Protein AF-A0A2R6CZU3-F1 (afdb_monomer_lite)

Foldseek 3Di:
DVVVVVVVVVVVVVVLVVVLVVLLVQLCCLQVVPCQHVVPCCVCVVVVVNVCCLVPVRNVLSNVVSVLSVVLSVCVVVVNPVVVSVVVVVVSVVCVVVVVCVCQQQANCVVRPPDHHPHDPAHPVRVVVCVVVVVVPDDDDDDDDDDDDDDPDDPDDDDDD

pLDDT: mean 78.73, std 18.48, range [35.16, 97.62]

Sequence (161 aa):
MATVEQAGHVLEENLAYLGAALAYLVAGIHLFHPDRGFPRLVALLATDNASLLVGDPRPALFVASALAILVGIK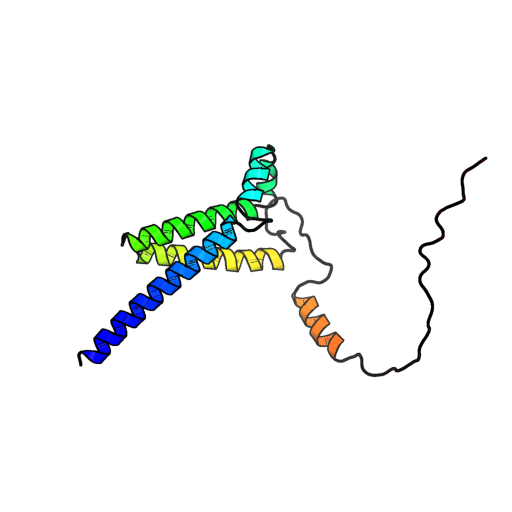LVMLDIRPRLVYALGMALLATFFLGYFAWHFTGHGGFLPGREAVSHQVGPVEALVVTNFCSVGSDRRFGPRGRSSISWAQKELRTTV

Radius of gyration: 26.41 Å; chains: 1; bounding box: 75×50×68 Å

Secondary structure (DSSP, 8-state):
-HHHHHHHHHHHHHHHHHHHHHHHHHHHHHHH-TTTSHHHHHHHHHTT-TTHHHH--HHHHHHHHHHHHHHHHHHHHTTSSHHHHHHHHHHHHHHHHHHHHHHHHTTTTTTSTT------SS-HHHHHHHHHHHTTS------------------------

Structure (mmCIF, N/CA/C/O backbone):
data_AF-A0A2R6CZU3-F1
#
_entry.id   AF-A0A2R6CZU3-F1
#
loop_
_atom_site.group_PDB
_atom_site.id
_atom_site.type_symbol
_atom_site.label_atom_id
_atom_site.label_alt_id
_atom_site.label_comp_id
_atom_site.label_asym_id
_atom_site.label_entity_id
_atom_site.label_seq_id
_atom_site.pdbx_PDB_ins_code
_atom_site.Cartn_x
_atom_site.Cartn_y
_atom_site.Cartn_z
_atom_site.occupancy
_atom_site.B_iso_or_equiv
_atom_site.auth_seq_id
_atom_site.auth_comp_id
_atom_site.auth_asym_id
_atom_site.auth_atom_id
_atom_site.pdbx_PDB_model_num
ATOM 1 N N . MET A 1 1 ? -17.871 -5.864 39.872 1.00 61.19 1 MET A N 1
ATOM 2 C CA . MET A 1 1 ? -18.398 -5.818 38.490 1.00 61.19 1 MET A CA 1
ATOM 3 C C . MET A 1 1 ? -17.785 -4.679 37.675 1.00 61.19 1 MET A C 1
ATOM 5 O O . MET A 1 1 ? -17.305 -4.973 36.595 1.00 61.19 1 MET A O 1
ATOM 9 N N . ALA A 1 2 ? -17.652 -3.454 38.208 1.00 66.50 2 ALA A N 1
ATOM 10 C CA . ALA A 1 2 ? -17.011 -2.320 37.511 1.00 66.50 2 ALA A CA 1
ATOM 11 C C . ALA A 1 2 ? -15.554 -2.549 37.035 1.00 66.50 2 ALA A C 1
ATOM 13 O O . ALA A 1 2 ? -15.120 -1.968 36.049 1.00 66.50 2 ALA A O 1
ATOM 14 N N . THR A 1 3 ? -14.787 -3.419 37.698 1.00 81.94 3 THR A N 1
ATOM 15 C CA . THR A 1 3 ? -13.371 -3.665 37.367 1.00 81.94 3 THR A CA 1
ATOM 16 C C . THR A 1 3 ? -13.155 -4.455 36.074 1.00 81.94 3 THR A C 1
ATOM 18 O O . THR A 1 3 ? -12.142 -4.254 35.412 1.00 81.94 3 THR A O 1
ATOM 21 N N . VAL A 1 4 ? -14.085 -5.341 35.699 1.00 78.50 4 VAL A N 1
ATOM 22 C CA . VAL A 1 4 ? -13.953 -6.182 34.493 1.00 78.50 4 VAL A CA 1
ATOM 23 C C . VAL A 1 4 ? -14.319 -5.392 33.237 1.00 78.50 4 VAL A C 1
ATOM 25 O O . VAL A 1 4 ? -13.585 -5.449 32.256 1.00 78.50 4 VAL A O 1
ATOM 28 N N . GLU A 1 5 ? -15.395 -4.601 33.282 1.00 77.94 5 GLU A N 1
ATOM 29 C CA . GLU A 1 5 ? -15.778 -3.718 32.168 1.00 77.94 5 GLU A CA 1
ATOM 30 C C . GLU A 1 5 ? -14.710 -2.653 31.898 1.00 77.94 5 GLU A C 1
ATOM 32 O O . GLU A 1 5 ? -14.341 -2.414 30.749 1.00 77.94 5 GLU A O 1
ATOM 37 N N . GLN A 1 6 ? -14.137 -2.072 32.956 1.00 78.12 6 GLN A N 1
ATOM 38 C CA . GLN A 1 6 ? -13.080 -1.073 32.817 1.00 78.12 6 GLN A CA 1
ATOM 39 C C . GLN A 1 6 ? -11.774 -1.669 32.269 1.00 78.12 6 GLN A C 1
ATOM 41 O O . GLN A 1 6 ? -11.096 -1.023 31.472 1.00 78.12 6 GLN A O 1
ATOM 46 N N . ALA A 1 7 ? -11.437 -2.913 32.631 1.00 77.12 7 ALA A N 1
ATOM 47 C CA . ALA A 1 7 ? -10.302 -3.623 32.041 1.00 77.12 7 ALA A CA 1
ATOM 48 C C . ALA A 1 7 ? -10.518 -3.935 30.548 1.00 77.12 7 ALA A C 1
ATOM 50 O O . ALA A 1 7 ? -9.576 -3.830 29.763 1.00 77.12 7 ALA A O 1
ATOM 51 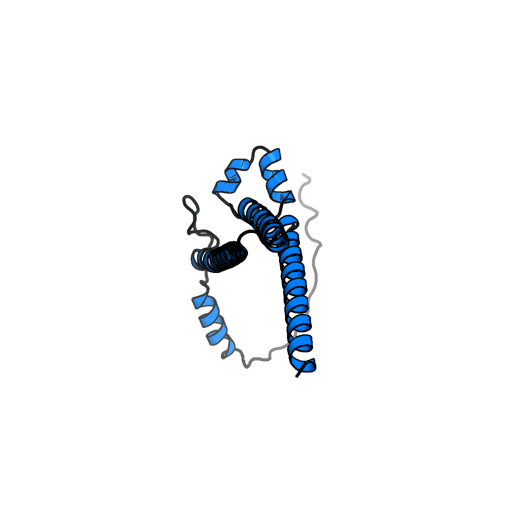N N . GLY A 1 8 ? -11.752 -4.273 30.152 1.00 78.94 8 GLY A N 1
ATOM 52 C CA . GLY A 1 8 ? -12.122 -4.508 28.753 1.00 78.94 8 GLY A CA 1
ATOM 53 C C . GLY A 1 8 ? -11.927 -3.267 27.882 1.00 78.94 8 GLY A C 1
ATOM 54 O O . GLY A 1 8 ? -11.241 -3.337 26.866 1.00 78.94 8 GLY A O 1
ATOM 55 N N . HIS A 1 9 ? -12.426 -2.115 28.334 1.00 81.75 9 HIS A N 1
ATOM 56 C CA . HIS A 1 9 ? -12.306 -0.858 27.590 1.00 81.75 9 HIS A CA 1
ATOM 57 C C . HIS A 1 9 ? -10.842 -0.447 27.359 1.00 81.75 9 HIS A C 1
ATOM 59 O O . HIS A 1 9 ? -10.465 -0.066 26.255 1.00 81.75 9 HIS A O 1
ATOM 65 N N . VAL A 1 10 ? -9.986 -0.568 28.381 1.00 83.06 10 VAL A N 1
ATOM 66 C CA . VAL A 1 10 ? -8.554 -0.233 28.266 1.00 83.06 10 VAL A CA 1
ATOM 67 C C . VAL A 1 10 ? -7.834 -1.169 27.290 1.00 83.06 10 VAL A C 1
ATOM 69 O O . VAL A 1 10 ? -6.971 -0.730 26.530 1.00 83.06 10 VAL A O 1
ATOM 72 N N . LEU A 1 11 ? -8.167 -2.463 27.291 1.00 85.00 11 LEU A N 1
ATOM 73 C CA . LEU A 1 11 ? -7.581 -3.422 26.355 1.00 85.00 11 LEU A CA 1
ATOM 74 C C . LEU A 1 11 ? -7.971 -3.102 24.907 1.00 85.00 11 LEU A C 1
ATOM 76 O O . LEU A 1 11 ? -7.101 -3.082 24.039 1.00 85.00 11 LEU A O 1
ATOM 80 N N . GLU A 1 12 ? -9.252 -2.835 24.652 1.00 83.56 12 GLU A N 1
ATOM 81 C CA . GLU A 1 12 ? -9.749 -2.485 23.318 1.00 83.56 12 GLU A CA 1
ATOM 82 C C . GLU A 1 12 ? -9.084 -1.216 22.779 1.00 83.56 12 GLU A C 1
ATOM 84 O O . GLU A 1 12 ? -8.619 -1.198 21.636 1.00 83.56 12 GLU A O 1
ATOM 89 N N . GLU A 1 13 ? -8.950 -0.190 23.620 1.00 84.56 13 GLU A N 1
ATOM 90 C CA . GLU A 1 13 ? -8.293 1.062 23.249 1.00 84.56 13 GLU A CA 1
ATOM 91 C C . GLU A 1 13 ? -6.814 0.837 22.891 1.00 84.56 13 GLU A C 1
ATOM 93 O O . GLU A 1 13 ? -6.341 1.269 21.838 1.00 84.56 13 GLU A O 1
ATOM 98 N N . ASN A 1 14 ? -6.090 0.070 23.714 1.00 89.88 14 ASN A N 1
ATOM 99 C CA . ASN A 1 14 ? -4.688 -0.274 23.463 1.00 89.88 14 ASN A CA 1
ATOM 100 C C . ASN A 1 14 ? -4.500 -1.063 22.160 1.00 89.88 14 ASN A C 1
ATOM 102 O O . ASN A 1 14 ? -3.550 -0.810 21.415 1.00 89.88 14 ASN A O 1
ATOM 106 N N . LEU A 1 15 ? -5.400 -2.005 21.862 1.00 88.62 15 LEU A N 1
ATOM 107 C CA . LEU A 1 15 ? -5.368 -2.773 20.617 1.00 88.62 15 LEU A CA 1
ATOM 108 C C . LEU A 1 15 ? -5.629 -1.884 19.399 1.00 88.62 15 LEU A C 1
ATOM 110 O O . LEU A 1 15 ? -4.959 -2.044 18.376 1.00 88.62 15 LEU A O 1
ATOM 114 N N . ALA A 1 16 ? -6.552 -0.927 19.507 1.00 86.12 16 ALA A N 1
ATOM 115 C CA . ALA A 1 16 ? -6.822 0.033 18.444 1.00 86.12 16 ALA A CA 1
ATOM 116 C C . ALA A 1 16 ? -5.601 0.925 18.163 1.00 86.12 16 ALA A C 1
ATOM 118 O O . ALA A 1 16 ? -5.201 1.068 17.003 1.00 86.12 16 ALA A O 1
ATOM 119 N N . TYR A 1 17 ? -4.952 1.458 19.206 1.00 88.50 17 TYR A N 1
ATOM 120 C CA . TYR A 1 17 ? -3.725 2.248 19.051 1.00 88.50 17 TYR A CA 1
ATOM 121 C C . TYR A 1 17 ? -2.584 1.433 18.449 1.00 88.50 17 TYR A C 1
ATOM 123 O O . TYR A 1 17 ? -1.908 1.906 17.534 1.00 88.50 17 TYR A O 1
ATOM 131 N N . LEU A 1 18 ? -2.385 0.200 18.920 1.00 92.88 18 LEU A N 1
ATOM 132 C CA . LEU A 1 18 ? -1.359 -0.689 18.384 1.00 92.88 18 LEU A CA 1
ATOM 133 C C . LEU A 1 18 ? -1.620 -1.007 16.907 1.00 92.88 18 LEU A C 1
ATOM 135 O O . LEU A 1 18 ? -0.705 -0.930 16.087 1.00 92.88 18 LEU A O 1
ATOM 139 N N . GLY A 1 19 ? -2.870 -1.311 16.552 1.00 89.81 19 GLY A N 1
ATOM 140 C CA . GLY A 1 19 ? -3.276 -1.557 15.171 1.00 89.81 19 GLY A CA 1
ATOM 141 C C . GLY A 1 19 ? -3.012 -0.353 14.266 1.00 89.81 19 GLY A C 1
ATOM 142 O O . GLY A 1 19 ? -2.427 -0.508 13.194 1.00 89.81 19 GLY A O 1
ATOM 143 N N . ALA A 1 20 ? -3.367 0.854 14.714 1.00 90.31 20 ALA A N 1
ATOM 144 C CA . ALA A 1 20 ? -3.091 2.085 13.979 1.00 90.31 20 ALA A CA 1
ATOM 145 C C . ALA A 1 20 ? -1.583 2.337 13.821 1.00 90.31 20 ALA A C 1
ATOM 147 O O . ALA A 1 20 ? -1.126 2.651 12.722 1.00 90.31 20 ALA A O 1
ATOM 148 N N . ALA A 1 21 ? -0.795 2.154 14.885 1.00 94.25 21 ALA A N 1
ATOM 149 C CA . ALA A 1 21 ? 0.657 2.319 14.850 1.00 94.25 21 ALA A CA 1
ATOM 150 C C . ALA A 1 21 ? 1.323 1.352 13.858 1.00 94.25 21 ALA A C 1
ATOM 152 O O . ALA A 1 21 ? 2.149 1.768 13.044 1.00 94.25 21 ALA A O 1
ATOM 153 N N . LEU A 1 22 ? 0.922 0.077 13.871 1.00 95.50 22 LEU A N 1
ATOM 154 C CA . LEU A 1 22 ? 1.397 -0.921 12.911 1.00 95.50 22 LEU A CA 1
ATOM 155 C C . LEU A 1 22 ? 0.988 -0.566 11.479 1.00 95.50 22 LEU A C 1
ATOM 157 O O . LEU A 1 22 ? 1.808 -0.663 10.570 1.00 95.50 22 LEU A O 1
ATOM 161 N N . ALA A 1 23 ? -0.247 -0.111 11.267 1.00 94.50 23 ALA A N 1
ATOM 162 C CA . ALA A 1 23 ? -0.711 0.305 9.949 1.00 94.50 23 ALA A CA 1
ATOM 163 C C . ALA A 1 23 ? 0.094 1.505 9.411 1.00 94.50 23 ALA A C 1
ATOM 165 O O . ALA A 1 23 ? 0.515 1.486 8.254 1.00 94.50 23 ALA A O 1
ATOM 166 N N . TYR A 1 24 ? 0.394 2.504 10.251 1.00 96.88 24 TYR A N 1
ATOM 167 C CA . TYR A 1 24 ? 1.280 3.613 9.882 1.00 96.88 24 TYR A CA 1
ATOM 168 C C . TYR A 1 24 ? 2.698 3.145 9.555 1.00 96.88 24 TYR A C 1
ATOM 170 O O . TYR A 1 24 ? 3.269 3.594 8.561 1.00 96.88 24 TYR A O 1
ATOM 178 N N . LEU A 1 25 ? 3.259 2.227 10.347 1.00 97.44 25 LEU A N 1
ATOM 179 C CA . LEU A 1 25 ? 4.578 1.651 10.085 1.00 97.44 25 LEU A CA 1
ATOM 180 C C . LEU A 1 25 ? 4.607 0.940 8.726 1.00 97.44 25 LEU A C 1
ATOM 182 O O . LEU A 1 25 ? 5.500 1.187 7.918 1.00 97.44 25 LEU A O 1
ATOM 186 N N . VAL A 1 26 ? 3.612 0.093 8.448 1.00 96.00 26 VAL A N 1
ATOM 187 C CA . VAL A 1 26 ? 3.494 -0.632 7.176 1.00 96.00 26 VAL A CA 1
ATOM 188 C C . VAL A 1 26 ? 3.348 0.342 6.010 1.00 96.00 26 VAL A C 1
ATOM 190 O O . VAL A 1 26 ? 4.051 0.186 5.010 1.00 96.00 26 VAL A O 1
ATOM 193 N N . ALA A 1 27 ? 2.496 1.364 6.132 1.00 96.31 27 ALA A N 1
ATOM 194 C CA . ALA A 1 27 ? 2.353 2.399 5.112 1.00 96.31 27 ALA A CA 1
ATOM 195 C C . ALA A 1 27 ? 3.676 3.141 4.872 1.00 96.31 27 ALA A C 1
ATOM 197 O O . ALA A 1 27 ? 4.075 3.326 3.724 1.00 96.31 27 ALA A O 1
ATOM 198 N N . GLY A 1 28 ? 4.392 3.498 5.942 1.00 95.69 28 GLY A N 1
ATOM 199 C CA . GLY A 1 28 ? 5.712 4.117 5.866 1.00 95.69 28 GLY A CA 1
ATOM 200 C C . GLY A 1 28 ? 6.723 3.237 5.134 1.00 95.69 28 GLY A C 1
ATOM 201 O O . GLY A 1 28 ? 7.380 3.703 4.206 1.00 95.69 28 GLY A O 1
ATOM 202 N N . ILE A 1 29 ? 6.799 1.947 5.471 1.00 95.94 29 ILE A N 1
ATOM 203 C CA . ILE A 1 29 ? 7.670 0.988 4.774 1.00 95.94 29 ILE A CA 1
ATOM 204 C C . ILE A 1 29 ? 7.324 0.932 3.284 1.00 95.94 29 ILE A C 1
ATOM 206 O O . ILE A 1 29 ? 8.226 0.995 2.454 1.00 95.94 29 ILE A O 1
ATOM 210 N N . HIS A 1 30 ? 6.042 0.861 2.922 1.00 93.38 30 HIS A N 1
ATOM 211 C CA . HIS A 1 30 ? 5.632 0.822 1.517 1.00 93.38 30 HIS A CA 1
ATOM 212 C C . HIS A 1 30 ? 5.994 2.111 0.770 1.00 93.38 30 HIS A C 1
ATOM 214 O O . HIS A 1 30 ? 6.430 2.052 -0.379 1.00 93.38 30 HIS A O 1
ATOM 220 N N . LEU A 1 31 ? 5.862 3.270 1.421 1.00 93.81 31 LEU A N 1
ATOM 221 C CA . LEU A 1 31 ? 6.151 4.568 0.818 1.00 93.81 31 LEU A CA 1
ATOM 222 C C . LEU A 1 31 ? 7.657 4.815 0.656 1.00 93.81 31 LEU A C 1
ATOM 224 O O . LEU A 1 31 ? 8.084 5.345 -0.365 1.00 93.81 31 LEU A O 1
ATOM 228 N N . PHE A 1 32 ? 8.463 4.424 1.643 1.00 94.56 32 PHE A N 1
ATOM 229 C CA . PHE A 1 32 ? 9.887 4.763 1.715 1.00 94.56 32 PHE A CA 1
ATOM 230 C C . PHE A 1 32 ? 10.825 3.604 1.369 1.00 94.56 32 PHE A C 1
ATOM 232 O O . PHE A 1 32 ? 12.041 3.762 1.463 1.00 94.56 32 PHE A O 1
ATOM 239 N N . HIS A 1 33 ? 10.300 2.452 0.941 1.00 91.56 33 HIS A N 1
ATOM 240 C CA . HIS A 1 33 ? 11.142 1.350 0.485 1.00 91.56 33 HIS A CA 1
ATOM 241 C C . HIS A 1 33 ? 12.079 1.831 -0.642 1.00 91.56 33 HIS A C 1
ATOM 243 O O . HIS A 1 33 ? 11.585 2.343 -1.651 1.00 91.56 33 HIS A O 1
ATOM 249 N N . PRO A 1 34 ? 13.404 1.622 -0.545 1.00 85.94 34 PRO A N 1
ATOM 250 C CA . PRO A 1 34 ? 14.370 2.193 -1.489 1.00 85.94 34 PRO A CA 1
ATOM 251 C C . PRO A 1 34 ? 14.111 1.760 -2.940 1.00 85.94 34 PRO A C 1
ATOM 253 O O . PRO A 1 34 ? 14.079 2.590 -3.843 1.00 85.94 34 PRO A O 1
ATOM 256 N N . ASP A 1 35 ? 13.827 0.472 -3.156 1.00 87.56 35 ASP A N 1
ATOM 257 C CA . ASP A 1 35 ? 13.688 -0.072 -4.518 1.00 87.56 35 ASP A CA 1
ATOM 258 C C . ASP A 1 35 ? 12.265 -0.055 -5.091 1.00 87.56 35 ASP A C 1
ATOM 260 O O . ASP A 1 35 ? 12.079 -0.283 -6.284 1.00 87.56 35 ASP A O 1
ATOM 264 N N . ARG A 1 36 ? 11.240 0.129 -4.251 1.00 88.44 36 ARG A N 1
ATOM 265 C CA . ARG A 1 36 ? 9.825 -0.101 -4.617 1.00 88.44 36 ARG A CA 1
ATOM 266 C C . ARG A 1 36 ? 8.881 0.978 -4.101 1.00 88.44 36 ARG A C 1
ATOM 268 O O . ARG A 1 36 ? 7.703 0.945 -4.410 1.00 88.44 36 ARG A O 1
ATOM 275 N N . GLY A 1 37 ? 9.361 1.906 -3.290 1.00 89.88 37 GLY A N 1
ATOM 276 C CA . GLY A 1 37 ? 8.531 2.962 -2.741 1.00 89.88 37 GLY A CA 1
ATOM 277 C C . GLY A 1 37 ? 8.362 4.132 -3.701 1.00 89.88 37 GLY A C 1
ATOM 278 O O . GLY A 1 37 ? 8.708 4.092 -4.886 1.00 89.88 37 GLY A O 1
ATOM 279 N N . PHE A 1 38 ? 7.878 5.225 -3.130 1.00 93.00 38 PHE A N 1
ATOM 280 C CA . PHE A 1 38 ? 7.672 6.502 -3.789 1.00 93.00 38 PHE A CA 1
ATOM 281 C C . PHE A 1 38 ? 8.906 7.022 -4.546 1.00 93.00 38 PHE A C 1
ATOM 283 O O . PHE A 1 38 ? 8.728 7.432 -5.693 1.00 93.00 38 PHE A O 1
ATOM 290 N N . PRO A 1 39 ? 10.150 6.942 -4.022 1.00 91.62 39 PRO A N 1
ATOM 291 C CA . PRO A 1 39 ? 11.322 7.427 -4.755 1.00 91.62 39 PRO A CA 1
ATOM 292 C C . PRO A 1 39 ? 11.510 6.732 -6.107 1.00 91.62 39 PRO A C 1
ATOM 294 O O . PRO A 1 39 ? 11.770 7.387 -7.116 1.00 91.62 39 PRO A O 1
ATOM 297 N N . ARG A 1 40 ? 11.319 5.406 -6.150 1.00 90.44 40 ARG A N 1
ATOM 298 C CA . ARG A 1 40 ? 11.425 4.636 -7.393 1.00 90.44 40 ARG A CA 1
ATOM 299 C C . ARG A 1 40 ? 10.309 5.000 -8.363 1.00 90.44 40 ARG A C 1
ATOM 301 O O . ARG A 1 40 ? 10.586 5.177 -9.547 1.00 90.44 40 ARG A O 1
ATOM 308 N N . LEU A 1 41 ? 9.072 5.105 -7.876 1.00 89.94 41 LEU A N 1
ATOM 309 C CA . LEU A 1 41 ? 7.931 5.460 -8.717 1.00 89.94 41 LEU A CA 1
ATOM 310 C C . LEU A 1 41 ? 8.119 6.846 -9.345 1.00 89.94 41 LEU A C 1
ATOM 312 O O . LEU A 1 41 ? 7.970 6.990 -10.555 1.00 89.94 41 LEU A O 1
ATOM 316 N N . VAL A 1 42 ? 8.513 7.842 -8.549 1.00 92.06 42 VAL A N 1
ATOM 317 C CA . VAL A 1 42 ? 8.797 9.194 -9.045 1.00 92.06 42 VAL A CA 1
ATOM 318 C C . VAL A 1 42 ? 9.932 9.175 -10.058 1.00 92.06 42 VAL A C 1
ATOM 320 O O . VAL A 1 42 ? 9.793 9.785 -11.109 1.00 92.06 42 VAL A O 1
ATOM 323 N N . ALA A 1 43 ? 11.021 8.446 -9.801 1.00 90.25 43 ALA A N 1
ATOM 324 C CA . ALA A 1 43 ? 12.125 8.346 -10.754 1.00 90.25 43 ALA A CA 1
ATOM 325 C C . ALA A 1 43 ? 11.679 7.764 -12.106 1.00 90.25 43 ALA A C 1
ATOM 327 O O . ALA A 1 43 ? 12.075 8.276 -13.151 1.00 90.25 43 ALA A O 1
ATOM 328 N N . LEU A 1 44 ? 10.831 6.728 -12.102 1.00 89.31 44 LEU A N 1
ATOM 329 C CA . LEU A 1 44 ? 10.293 6.130 -13.329 1.00 89.31 44 LEU A CA 1
ATOM 330 C C . LEU A 1 44 ? 9.397 7.106 -14.101 1.00 89.31 44 LEU A C 1
ATOM 332 O O . LEU A 1 44 ? 9.534 7.223 -15.315 1.00 89.31 44 LEU A O 1
ATOM 336 N N . LEU A 1 45 ? 8.516 7.829 -13.404 1.00 90.44 45 LEU A N 1
ATOM 337 C CA . LEU A 1 45 ? 7.610 8.799 -14.026 1.00 90.44 45 LEU A CA 1
ATOM 338 C C . LEU A 1 45 ? 8.347 10.055 -14.516 1.00 90.44 45 LEU A C 1
ATOM 340 O O . LEU A 1 45 ? 8.045 10.564 -15.588 1.00 90.44 45 LEU A O 1
ATOM 344 N N . ALA A 1 46 ? 9.335 10.539 -13.763 1.00 91.50 46 ALA A N 1
ATOM 345 C CA . ALA A 1 46 ? 10.090 11.749 -14.087 1.00 91.50 46 ALA A CA 1
ATOM 346 C C . ALA A 1 46 ? 11.077 11.563 -15.249 1.00 91.50 46 ALA A C 1
ATOM 348 O O . ALA A 1 46 ? 11.500 12.545 -15.852 1.00 91.50 46 ALA A O 1
ATOM 349 N N . THR A 1 47 ? 11.459 10.321 -15.559 1.00 90.12 47 THR A N 1
ATOM 350 C CA . THR A 1 47 ? 12.394 9.990 -16.650 1.00 90.12 47 THR A CA 1
ATOM 351 C C . THR A 1 47 ? 11.695 9.439 -17.895 1.00 90.12 47 THR A C 1
ATOM 353 O O . THR A 1 47 ? 12.352 8.837 -18.736 1.00 90.12 47 THR A O 1
ATOM 356 N N . ASP A 1 48 ? 10.372 9.616 -17.996 1.00 85.00 48 ASP A N 1
ATOM 357 C CA . ASP A 1 48 ? 9.516 9.110 -19.084 1.00 85.00 48 ASP A CA 1
ATOM 358 C C . ASP A 1 48 ? 9.612 7.584 -19.306 1.00 85.00 48 ASP A C 1
ATOM 360 O O . ASP A 1 48 ? 9.313 7.036 -20.363 1.00 85.00 48 ASP A O 1
ATOM 364 N N . ASN A 1 49 ? 10.001 6.860 -18.254 1.00 86.19 49 ASN A N 1
ATOM 365 C CA . ASN A 1 49 ? 10.126 5.404 -18.225 1.00 86.19 49 ASN A CA 1
ATOM 366 C C . ASN A 1 49 ? 8.882 4.741 -17.617 1.00 86.19 49 ASN A C 1
ATOM 368 O O . ASN A 1 49 ? 8.950 3.640 -17.063 1.00 86.19 49 ASN A O 1
ATOM 372 N N . ALA A 1 50 ? 7.727 5.407 -17.701 1.00 86.06 50 ALA A N 1
ATOM 373 C CA . ALA A 1 50 ? 6.469 4.913 -17.149 1.00 86.06 50 ALA A CA 1
ATOM 374 C C . ALA A 1 50 ? 6.055 3.561 -17.759 1.00 86.06 50 ALA A C 1
ATOM 376 O O . ALA A 1 50 ? 5.450 2.737 -17.076 1.00 86.06 50 ALA A O 1
ATOM 377 N N . SER A 1 51 ? 6.446 3.289 -19.008 1.00 84.69 51 SER A N 1
ATOM 378 C CA . SER A 1 51 ? 6.221 2.005 -19.685 1.00 84.69 51 SER A CA 1
ATOM 379 C C . SER A 1 51 ? 6.833 0.808 -18.941 1.00 84.69 51 SER A C 1
ATOM 381 O O . SER A 1 51 ? 6.295 -0.296 -19.011 1.00 84.69 51 SER A O 1
ATOM 383 N N . LEU A 1 52 ? 7.894 1.012 -18.150 1.00 83.00 52 LEU A N 1
ATOM 384 C CA . LEU A 1 52 ? 8.510 -0.045 -17.342 1.00 83.00 52 LEU A CA 1
ATOM 385 C C . LEU A 1 52 ? 7.604 -0.537 -16.204 1.00 83.00 52 LEU A C 1
ATOM 387 O O . LEU A 1 52 ? 7.802 -1.650 -15.717 1.00 83.00 52 LEU A O 1
ATOM 391 N N . LEU A 1 53 ? 6.587 0.237 -15.807 1.00 84.31 53 LEU A N 1
ATOM 392 C CA . LEU A 1 53 ? 5.597 -0.187 -14.809 1.00 84.31 53 LEU A CA 1
ATOM 393 C C . LEU A 1 53 ? 4.698 -1.320 -15.317 1.00 84.31 53 LEU A C 1
ATOM 395 O O . LEU A 1 53 ? 4.138 -2.051 -14.506 1.00 84.31 53 LEU A O 1
ATOM 399 N N . VAL A 1 54 ? 4.590 -1.501 -16.637 1.00 81.12 54 VAL A N 1
ATOM 400 C CA . VAL A 1 54 ? 3.915 -2.671 -17.221 1.00 81.12 54 VAL A CA 1
ATOM 401 C C . VAL A 1 54 ? 4.711 -3.942 -16.915 1.00 81.12 54 VAL A C 1
ATOM 403 O O . VAL A 1 54 ? 4.137 -4.967 -16.560 1.00 81.12 54 VAL A O 1
ATOM 406 N N . GLY A 1 55 ? 6.043 -3.865 -17.002 1.00 77.75 55 GLY A N 1
ATOM 407 C CA . GLY A 1 55 ? 6.937 -4.990 -16.727 1.00 77.75 55 GLY A CA 1
ATOM 408 C C . GLY A 1 55 ? 7.168 -5.247 -15.235 1.00 77.75 55 GLY A C 1
ATOM 409 O O . GLY A 1 55 ? 7.332 -6.398 -14.831 1.00 77.75 55 GLY A O 1
ATOM 410 N N . ASP A 1 56 ? 7.196 -4.200 -14.411 1.00 83.81 56 ASP A N 1
ATOM 411 C CA . ASP A 1 56 ? 7.302 -4.293 -12.953 1.00 83.81 56 ASP A CA 1
ATOM 412 C C . ASP A 1 56 ? 6.300 -3.342 -12.275 1.00 83.81 56 ASP A C 1
ATOM 414 O O . ASP A 1 56 ? 6.635 -2.188 -11.994 1.00 83.81 56 ASP A O 1
ATOM 418 N N . PRO A 1 57 ? 5.075 -3.811 -11.974 1.00 88.94 57 PRO A N 1
ATOM 419 C CA . PRO A 1 57 ? 4.042 -2.976 -11.366 1.00 88.94 57 PRO A CA 1
ATOM 420 C C . PRO A 1 57 ? 4.271 -2.729 -9.868 1.00 88.94 57 PRO A C 1
ATOM 422 O O . PRO A 1 57 ? 3.532 -1.956 -9.252 1.00 88.94 57 PRO A O 1
ATOM 425 N N . ARG A 1 58 ? 5.278 -3.364 -9.245 1.00 90.38 58 ARG A N 1
ATOM 426 C CA . ARG A 1 58 ? 5.480 -3.313 -7.788 1.00 90.38 58 ARG A CA 1
ATOM 427 C C . ARG A 1 58 ? 5.638 -1.890 -7.252 1.00 90.38 58 ARG A C 1
ATOM 429 O O . ARG A 1 58 ? 5.007 -1.625 -6.232 1.00 90.38 58 ARG A O 1
ATOM 436 N N . PRO A 1 59 ? 6.385 -0.965 -7.893 1.00 92.50 59 PRO A N 1
ATOM 437 C CA . PRO A 1 59 ? 6.521 0.386 -7.366 1.00 92.50 59 PRO A CA 1
ATOM 438 C C . PRO A 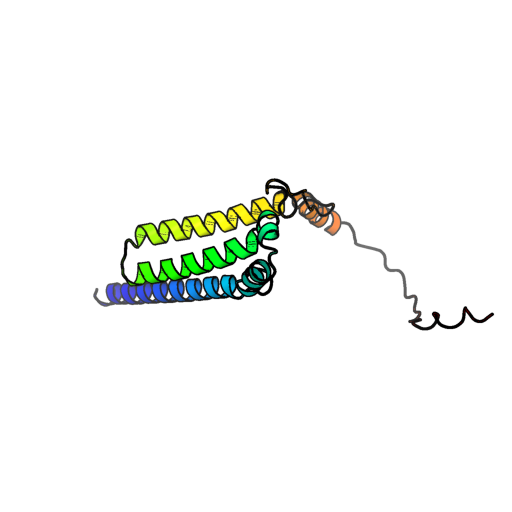1 59 ? 5.193 1.141 -7.274 1.00 92.50 59 PRO A C 1
ATOM 440 O O . PRO A 1 59 ? 4.910 1.801 -6.277 1.00 92.50 59 PRO A O 1
ATOM 443 N N . ALA A 1 60 ? 4.341 0.992 -8.290 1.00 93.31 60 ALA A N 1
ATOM 444 C CA . ALA A 1 60 ? 3.017 1.600 -8.294 1.00 93.31 60 ALA A CA 1
ATOM 445 C C . ALA A 1 60 ? 2.108 0.971 -7.229 1.00 93.31 60 ALA A C 1
ATOM 447 O O . ALA A 1 60 ? 1.469 1.691 -6.463 1.00 93.31 60 ALA A O 1
ATOM 448 N N . LEU A 1 61 ? 2.091 -0.364 -7.133 1.00 93.38 61 LEU A N 1
ATOM 449 C CA . LEU A 1 61 ? 1.274 -1.087 -6.154 1.00 93.38 61 LEU A CA 1
ATOM 450 C C . LEU A 1 61 ? 1.699 -0.797 -4.708 1.00 93.38 61 LEU A C 1
ATOM 452 O O . LEU A 1 61 ? 0.839 -0.635 -3.845 1.00 93.38 61 LEU A O 1
ATOM 456 N N . PHE A 1 62 ? 3.001 -0.669 -4.444 1.00 94.62 62 PHE A N 1
ATOM 457 C CA . PHE A 1 62 ? 3.521 -0.303 -3.126 1.00 94.62 62 PHE A CA 1
ATOM 458 C C . PHE A 1 62 ? 3.014 1.075 -2.699 1.00 94.62 62 PHE A C 1
ATOM 460 O O . PHE A 1 62 ? 2.394 1.199 -1.645 1.00 94.62 62 PHE A O 1
ATOM 467 N N . VAL A 1 63 ? 3.182 2.095 -3.542 1.00 95.81 63 VAL A N 1
ATOM 468 C CA . VAL A 1 63 ? 2.713 3.452 -3.226 1.00 95.81 63 VAL A CA 1
ATOM 469 C C . VAL A 1 63 ? 1.189 3.501 -3.106 1.00 95.81 63 VAL A C 1
ATOM 471 O O . VAL A 1 63 ? 0.675 4.051 -2.135 1.00 95.81 63 VAL A O 1
ATOM 474 N N . ALA A 1 64 ? 0.458 2.884 -4.037 1.00 96.38 64 ALA A N 1
ATOM 475 C CA . ALA A 1 64 ? -1.002 2.845 -3.996 1.00 96.38 64 ALA A CA 1
ATOM 476 C C . ALA A 1 64 ? -1.522 2.177 -2.713 1.00 96.38 64 ALA A C 1
ATOM 478 O O . ALA A 1 64 ? -2.440 2.692 -2.077 1.00 96.38 64 ALA A O 1
ATOM 479 N N . SER A 1 65 ? -0.903 1.072 -2.290 1.00 96.38 65 SER A N 1
ATOM 480 C CA . SER A 1 65 ? -1.259 0.393 -1.040 1.00 96.38 65 SER A CA 1
ATOM 481 C C . SER A 1 65 ? -0.949 1.236 0.199 1.00 96.38 65 SER A C 1
ATOM 483 O O . SER A 1 65 ? -1.782 1.302 1.099 1.00 96.38 65 SER A O 1
ATOM 485 N N . ALA A 1 66 ? 0.181 1.953 0.228 1.00 96.38 66 ALA A N 1
ATOM 486 C CA . ALA A 1 66 ? 0.507 2.875 1.313 1.00 96.38 66 ALA A CA 1
ATOM 487 C C . ALA A 1 66 ? -0.567 3.961 1.454 1.00 96.38 66 ALA A C 1
ATOM 489 O O . ALA A 1 66 ? -1.070 4.201 2.551 1.00 96.38 66 ALA A O 1
ATOM 490 N N . LEU A 1 67 ? -0.971 4.572 0.335 1.00 97.62 67 LEU A N 1
ATOM 491 C CA . LEU A 1 67 ? -2.038 5.573 0.314 1.00 97.62 67 LEU A CA 1
ATOM 492 C C . LEU A 1 67 ? -3.377 4.980 0.767 1.00 97.62 67 LEU A C 1
ATOM 494 O O . LEU A 1 67 ? -4.067 5.593 1.579 1.00 97.62 67 LEU A O 1
ATOM 498 N N . ALA A 1 68 ? -3.721 3.776 0.302 1.00 97.31 68 ALA A N 1
ATOM 499 C CA . ALA A 1 68 ? -4.937 3.083 0.719 1.00 97.31 68 ALA A CA 1
ATOM 500 C C . ALA A 1 68 ? -4.961 2.820 2.234 1.00 97.31 68 ALA A C 1
ATOM 502 O O . ALA A 1 68 ? -5.995 3.021 2.869 1.00 97.31 68 ALA A O 1
ATOM 503 N N . ILE A 1 69 ? -3.826 2.437 2.829 1.00 96.88 69 ILE A N 1
ATOM 504 C CA . ILE A 1 69 ? -3.702 2.235 4.278 1.00 96.88 69 ILE A CA 1
ATOM 505 C C . ILE A 1 69 ? -3.880 3.559 5.028 1.00 96.88 69 ILE A C 1
ATOM 507 O O . ILE A 1 69 ? -4.676 3.618 5.961 1.00 96.88 69 ILE A O 1
ATOM 511 N N . LEU A 1 70 ? -3.202 4.634 4.611 1.00 97.19 70 LEU A N 1
ATOM 512 C CA . LEU A 1 70 ? -3.322 5.950 5.256 1.00 97.19 70 LEU A CA 1
ATOM 513 C C . LEU A 1 70 ? -4.762 6.482 5.212 1.00 97.19 70 LEU A C 1
ATOM 515 O O . LEU A 1 70 ? -5.281 6.967 6.220 1.00 97.19 70 LEU A O 1
ATOM 519 N N . VAL A 1 71 ? -5.431 6.342 4.063 1.00 97.38 71 VAL A N 1
ATOM 520 C CA . VAL A 1 71 ? -6.853 6.681 3.917 1.00 97.38 71 VAL A CA 1
ATOM 521 C C . VAL A 1 71 ? -7.711 5.791 4.814 1.00 97.38 71 VAL A C 1
ATOM 523 O O . VAL A 1 71 ? -8.577 6.304 5.518 1.00 97.38 71 VAL A O 1
ATOM 526 N N . GLY A 1 72 ? -7.453 4.482 4.846 1.00 95.88 72 GLY A N 1
ATOM 527 C CA . GLY A 1 72 ? -8.167 3.534 5.700 1.00 95.88 72 GLY A CA 1
ATOM 528 C C . GLY A 1 72 ? -8.088 3.900 7.182 1.00 95.88 72 GLY A C 1
ATOM 529 O O . GLY A 1 72 ? -9.120 3.973 7.846 1.00 95.88 72 GLY A O 1
ATOM 530 N N . ILE A 1 73 ? -6.894 4.228 7.686 1.00 94.38 73 ILE A N 1
ATOM 531 C CA . ILE A 1 73 ? -6.711 4.698 9.066 1.00 94.38 73 ILE A CA 1
ATOM 532 C C . ILE A 1 73 ? -7.570 5.942 9.314 1.00 94.38 73 ILE A C 1
ATOM 534 O O . ILE A 1 73 ? -8.322 5.989 10.287 1.00 94.38 73 ILE A O 1
ATOM 538 N N . LYS A 1 74 ? -7.517 6.934 8.413 1.00 94.81 74 LYS A N 1
ATOM 539 C CA . LYS A 1 74 ? -8.298 8.167 8.566 1.00 94.81 74 LYS A CA 1
ATOM 540 C C . LYS A 1 74 ? -9.806 7.906 8.568 1.00 94.81 74 LYS A C 1
ATOM 542 O O . LYS A 1 74 ? -10.512 8.526 9.357 1.00 94.81 74 LYS A O 1
ATOM 547 N N . LEU A 1 75 ? -10.295 6.996 7.724 1.00 96.00 75 LEU A N 1
ATOM 548 C CA . LEU A 1 75 ? -11.711 6.621 7.677 1.00 96.00 75 LEU A CA 1
ATOM 549 C C . LEU A 1 75 ? -12.166 5.946 8.975 1.00 96.00 75 LEU A C 1
ATOM 551 O O . LEU A 1 75 ? -13.231 6.290 9.477 1.00 96.00 75 LEU A O 1
ATOM 555 N N . VAL A 1 76 ? -11.352 5.052 9.548 1.00 93.88 76 VAL A N 1
ATOM 556 C CA . VAL A 1 76 ? -11.651 4.422 10.847 1.00 93.88 76 VAL A CA 1
ATOM 557 C C . VAL A 1 76 ? -11.662 5.460 11.971 1.00 93.88 76 VAL A C 1
ATOM 559 O O . VAL A 1 76 ? -12.584 5.460 12.776 1.00 93.88 76 VAL A O 1
ATOM 562 N N . MET A 1 77 ? -10.705 6.395 11.997 1.00 90.69 77 MET A N 1
ATOM 563 C CA . MET A 1 77 ? -10.670 7.470 13.005 1.00 90.69 77 MET A CA 1
ATOM 564 C C . MET A 1 77 ? -11.879 8.412 12.942 1.00 90.69 77 MET A C 1
ATOM 566 O O . MET A 1 77 ? -12.225 9.033 13.941 1.00 90.69 77 MET A O 1
ATOM 570 N N . LEU A 1 78 ? -12.488 8.562 11.764 1.00 94.94 78 LEU A N 1
ATOM 571 C CA . LEU A 1 78 ? -13.696 9.363 11.560 1.00 94.94 78 LEU A CA 1
ATOM 572 C C . LEU A 1 78 ? -14.989 8.544 11.735 1.00 94.94 78 LEU A C 1
ATOM 574 O O . LEU A 1 78 ? -16.065 9.061 11.449 1.00 94.94 78 LEU A O 1
ATOM 578 N N . ASP A 1 79 ? -14.882 7.276 12.146 1.00 94.31 79 ASP A N 1
ATOM 579 C CA . ASP A 1 79 ? -15.980 6.304 12.246 1.00 94.31 79 ASP A CA 1
ATOM 580 C C . ASP A 1 79 ? -16.779 6.122 10.934 1.00 94.31 79 ASP A C 1
ATOM 582 O O . ASP A 1 79 ? -17.962 5.777 10.897 1.00 94.31 79 ASP A O 1
ATOM 586 N N . ILE A 1 80 ? -16.122 6.330 9.788 1.00 96.31 80 ILE A N 1
ATOM 587 C CA . ILE A 1 80 ? -16.754 6.209 8.473 1.00 96.31 80 ILE A CA 1
ATOM 588 C C . ILE A 1 80 ? -16.707 4.748 8.028 1.00 96.31 80 ILE A C 1
ATOM 590 O O . ILE A 1 80 ? -15.705 4.263 7.502 1.00 96.31 80 ILE A O 1
ATOM 594 N N . ARG A 1 81 ? -17.840 4.052 8.177 1.00 96.00 81 ARG A N 1
ATOM 595 C CA . ARG A 1 81 ? -18.057 2.668 7.700 1.00 96.00 81 ARG A CA 1
ATOM 596 C C . ARG A 1 81 ? -16.920 1.705 8.113 1.00 96.00 81 ARG A C 1
ATOM 598 O O . ARG A 1 81 ? -16.419 0.973 7.252 1.00 96.00 81 ARG A O 1
ATOM 605 N N . PRO A 1 82 ? -16.542 1.620 9.404 1.00 92.62 82 PRO A N 1
ATOM 606 C CA . PRO A 1 82 ? -15.356 0.882 9.854 1.00 92.62 82 PRO A CA 1
ATOM 607 C C . PRO A 1 82 ? -15.346 -0.581 9.394 1.00 92.62 82 PRO A C 1
ATOM 609 O O . PRO A 1 82 ? -14.326 -1.076 8.927 1.00 92.62 82 PRO A O 1
ATOM 612 N N . ARG A 1 83 ? -16.502 -1.261 9.404 1.00 95.00 83 ARG A N 1
ATOM 613 C CA . ARG A 1 83 ? -16.633 -2.651 8.921 1.00 95.00 83 ARG A CA 1
ATOM 614 C C . ARG A 1 83 ? -16.175 -2.830 7.473 1.00 95.00 83 ARG A C 1
ATOM 616 O O . ARG A 1 83 ? -15.503 -3.809 7.161 1.00 95.00 83 ARG A O 1
ATOM 623 N N . LEU A 1 84 ? -16.533 -1.893 6.592 1.00 96.12 84 LEU A N 1
ATOM 624 C CA . LEU A 1 84 ? -16.105 -1.943 5.196 1.00 96.12 84 LEU A CA 1
ATOM 625 C C . LEU A 1 84 ? -14.605 -1.670 5.086 1.00 96.12 84 LEU A C 1
ATOM 627 O O . LEU A 1 84 ? -13.925 -2.354 4.331 1.00 96.12 84 LEU A O 1
ATOM 631 N N . VAL A 1 85 ? -14.086 -0.706 5.847 1.00 95.94 85 VAL A N 1
ATOM 632 C CA . VAL A 1 85 ? -12.654 -0.381 5.835 1.00 95.94 85 VAL A CA 1
ATOM 633 C C . VAL A 1 85 ? -11.815 -1.576 6.298 1.00 95.94 85 VAL A C 1
ATOM 635 O O . VAL A 1 85 ? -10.826 -1.907 5.648 1.00 95.94 85 VAL A O 1
ATOM 638 N N . TYR A 1 86 ? -12.252 -2.294 7.337 1.00 93.50 86 TYR A N 1
ATOM 639 C CA . TYR A 1 86 ? -11.621 -3.549 7.755 1.00 93.50 86 TYR A CA 1
ATOM 640 C C . TYR A 1 86 ? -11.677 -4.620 6.663 1.00 93.50 86 TYR A C 1
ATOM 642 O O . TYR A 1 86 ? -10.661 -5.253 6.383 1.00 93.50 86 TYR A O 1
ATOM 650 N N . ALA A 1 87 ? -12.826 -4.803 6.006 1.00 97.44 87 ALA A N 1
ATOM 651 C CA . ALA A 1 87 ? -12.948 -5.757 4.904 1.00 97.44 87 ALA A CA 1
ATOM 652 C C . ALA A 1 87 ? -12.004 -5.416 3.735 1.00 97.44 87 ALA A C 1
ATOM 654 O O . ALA A 1 87 ? -11.347 -6.306 3.197 1.00 97.44 87 ALA A O 1
ATOM 655 N N . LEU A 1 88 ? -11.880 -4.132 3.382 1.00 97.19 88 LEU A N 1
ATOM 656 C CA . LEU A 1 88 ? -10.938 -3.660 2.364 1.00 97.19 88 LEU A CA 1
ATOM 657 C C . LEU A 1 88 ? -9.481 -3.885 2.787 1.00 97.19 88 LEU A C 1
ATOM 659 O O . LEU A 1 88 ? -8.676 -4.318 1.968 1.00 97.19 88 LEU A O 1
ATOM 663 N N . GLY A 1 89 ? -9.147 -3.657 4.059 1.00 95.50 89 GLY A N 1
ATOM 664 C CA . GLY A 1 89 ? -7.823 -3.962 4.606 1.00 95.50 89 GLY A CA 1
ATOM 665 C C . GLY A 1 89 ? -7.481 -5.453 4.517 1.00 95.50 89 GLY A C 1
ATOM 666 O O . GLY A 1 89 ? -6.389 -5.811 4.079 1.00 95.50 89 GLY A O 1
ATOM 667 N N . MET A 1 90 ? -8.432 -6.330 4.845 1.00 96.06 90 MET A N 1
ATOM 668 C CA . MET A 1 90 ? -8.262 -7.782 4.707 1.00 96.06 90 MET A CA 1
ATOM 669 C C . MET A 1 90 ? -8.106 -8.205 3.244 1.00 96.06 90 MET A C 1
ATOM 671 O O . MET A 1 90 ? -7.249 -9.029 2.930 1.00 96.06 90 MET A O 1
ATOM 675 N N . ALA A 1 91 ? -8.884 -7.614 2.334 1.00 97.56 91 ALA A N 1
ATOM 676 C CA . ALA A 1 91 ? -8.749 -7.858 0.901 1.00 97.56 91 ALA A CA 1
ATOM 677 C C . ALA A 1 91 ? -7.380 -7.400 0.369 1.00 97.56 91 ALA A C 1
ATOM 679 O O . ALA A 1 91 ? -6.755 -8.107 -0.426 1.00 97.56 91 ALA A O 1
ATOM 680 N N . LEU A 1 92 ? -6.878 -6.254 0.841 1.00 96.25 92 LEU A N 1
ATOM 681 C CA . LEU A 1 92 ? -5.549 -5.755 0.498 1.00 96.25 92 LEU A CA 1
ATOM 682 C C . LEU A 1 92 ? -4.459 -6.722 0.978 1.00 96.25 92 LEU A C 1
ATOM 684 O O . LEU A 1 92 ? -3.606 -7.120 0.186 1.00 96.25 92 LEU A O 1
ATOM 688 N N . LEU A 1 93 ? -4.525 -7.167 2.236 1.00 95.38 93 LEU A N 1
ATOM 689 C CA . LEU A 1 93 ? -3.603 -8.162 2.789 1.00 95.38 93 LEU A CA 1
ATOM 690 C C . LEU A 1 93 ? -3.614 -9.461 1.971 1.00 95.38 93 LEU A C 1
ATOM 692 O O . LEU A 1 93 ? -2.556 -9.951 1.576 1.00 95.38 93 LEU A O 1
ATOM 696 N N . ALA A 1 94 ? -4.803 -9.995 1.679 1.00 96.94 94 ALA A N 1
ATOM 697 C CA . ALA A 1 94 ? -4.958 -11.204 0.877 1.00 96.94 94 ALA A CA 1
ATOM 698 C C . ALA A 1 94 ? -4.353 -11.035 -0.524 1.00 96.94 94 ALA A C 1
ATOM 700 O O . ALA A 1 94 ? -3.672 -11.932 -1.013 1.00 96.94 94 ALA A O 1
ATOM 701 N N . THR A 1 95 ? -4.533 -9.866 -1.144 1.00 94.69 95 THR A N 1
ATOM 702 C CA . THR A 1 95 ? -3.957 -9.550 -2.459 1.00 94.69 95 THR A CA 1
ATOM 703 C C . THR A 1 95 ? -2.431 -9.611 -2.433 1.00 94.69 95 THR A C 1
ATOM 705 O O . THR A 1 95 ? -1.832 -10.246 -3.299 1.00 94.69 95 THR A O 1
ATOM 708 N N . PHE A 1 96 ? -1.787 -9.010 -1.427 1.00 91.44 96 PHE A N 1
ATOM 709 C CA . PHE A 1 96 ? -0.328 -9.070 -1.285 1.00 91.44 96 PHE A CA 1
ATOM 710 C C . PHE A 1 96 ? 0.169 -10.487 -1.002 1.00 91.44 96 PHE A C 1
ATOM 712 O O . PHE A 1 96 ? 1.173 -10.913 -1.572 1.00 91.44 96 PHE A O 1
ATOM 719 N N . PHE A 1 97 ? -0.550 -11.231 -0.164 1.00 94.69 97 PHE A N 1
ATOM 720 C CA . PHE A 1 97 ? -0.212 -12.611 0.161 1.00 94.69 97 PHE A CA 1
ATOM 721 C C . PHE A 1 97 ? -0.283 -13.518 -1.074 1.00 94.69 97 PHE A C 1
ATOM 723 O O . PHE A 1 97 ? 0.686 -14.196 -1.407 1.00 94.69 97 PHE A O 1
ATOM 730 N N . LEU A 1 98 ? -1.395 -13.483 -1.810 1.00 93.69 98 LEU A N 1
ATOM 731 C CA . LEU A 1 98 ? -1.564 -14.259 -3.039 1.00 93.69 98 LEU A CA 1
ATOM 732 C C . LEU A 1 98 ? -0.586 -13.811 -4.129 1.00 93.69 98 LEU A C 1
ATOM 734 O O . LEU A 1 98 ? 0.010 -14.650 -4.801 1.00 93.69 98 LEU A O 1
ATOM 738 N N . GLY A 1 99 ? -0.374 -12.500 -4.268 1.00 90.19 99 GLY A N 1
ATOM 739 C CA . GLY A 1 99 ? 0.588 -11.931 -5.207 1.00 90.19 99 GLY A CA 1
ATOM 740 C C . GLY A 1 99 ? 2.020 -12.393 -4.937 1.00 90.19 99 GLY A C 1
ATOM 741 O O . GLY A 1 99 ? 2.743 -12.695 -5.883 1.00 90.19 99 GLY A O 1
ATOM 742 N N . TYR A 1 100 ? 2.419 -12.520 -3.668 1.00 89.50 100 TYR A N 1
ATOM 743 C CA . TYR A 1 100 ? 3.721 -13.068 -3.284 1.00 89.50 100 TYR A CA 1
ATOM 744 C C . TYR A 1 100 ? 3.900 -14.505 -3.792 1.00 89.50 100 TYR A C 1
ATOM 746 O O . TYR A 1 100 ? 4.891 -14.805 -4.463 1.00 89.50 100 TYR A O 1
ATOM 754 N N . PHE A 1 101 ? 2.925 -15.384 -3.544 1.00 90.62 101 PHE A N 1
ATOM 755 C CA . PHE A 1 101 ? 2.996 -16.765 -4.027 1.00 90.62 101 PHE A CA 1
ATOM 756 C C . PHE A 1 101 ? 2.951 -16.849 -5.548 1.00 90.62 101 PHE A C 1
ATOM 758 O O . PHE A 1 101 ? 3.768 -17.553 -6.135 1.00 90.62 101 PHE A O 1
ATOM 765 N N . ALA A 1 102 ? 2.059 -16.098 -6.198 1.00 87.62 102 ALA A N 1
ATOM 766 C CA . ALA A 1 102 ? 2.001 -16.033 -7.654 1.00 87.62 102 ALA A CA 1
ATOM 767 C C . ALA A 1 102 ? 3.350 -15.588 -8.240 1.00 87.62 102 ALA A C 1
ATOM 769 O O . ALA A 1 102 ? 3.862 -16.210 -9.169 1.00 87.62 102 ALA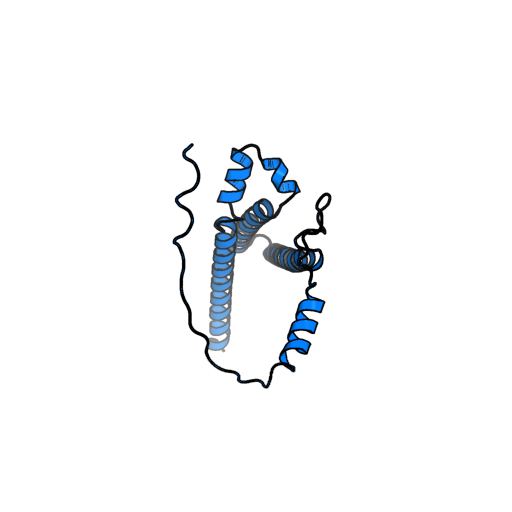 A O 1
ATOM 770 N N . TRP A 1 103 ? 3.976 -14.565 -7.653 1.00 86.56 103 TRP A N 1
ATOM 771 C CA . TRP A 1 103 ? 5.283 -14.066 -8.074 1.00 86.56 103 TRP A CA 1
ATOM 772 C C . TRP A 1 103 ? 6.384 -15.115 -7.937 1.00 86.56 103 TRP A C 1
ATOM 774 O O . TRP A 1 103 ? 7.159 -15.311 -8.872 1.00 86.56 103 TRP A O 1
ATOM 784 N N . HIS A 1 104 ? 6.456 -15.807 -6.801 1.00 84.50 104 HIS A N 1
ATOM 785 C CA . HIS A 1 104 ? 7.515 -16.782 -6.548 1.00 84.50 104 HIS A CA 1
ATOM 786 C C . HIS A 1 104 ? 7.309 -18.115 -7.277 1.00 84.50 104 HIS A C 1
ATOM 788 O O . HIS A 1 104 ? 8.283 -18.687 -7.764 1.00 84.50 104 HIS A O 1
ATOM 794 N N . PHE A 1 105 ? 6.072 -18.594 -7.419 1.00 84.81 105 PHE A N 1
ATOM 795 C CA . PHE A 1 105 ? 5.787 -19.864 -8.094 1.00 84.81 105 PHE A CA 1
ATOM 796 C C . PHE A 1 105 ? 5.848 -19.783 -9.617 1.00 84.81 105 PHE A C 1
ATOM 798 O O . PHE A 1 105 ? 6.041 -20.805 -10.264 1.00 84.81 105 PHE A O 1
ATOM 805 N N . THR A 1 106 ? 5.752 -18.587 -10.196 1.00 83.25 106 THR A N 1
ATOM 806 C CA . THR A 1 106 ? 5.848 -18.397 -11.654 1.00 83.25 106 THR A CA 1
ATOM 807 C C . THR A 1 106 ? 7.198 -17.841 -12.112 1.00 83.25 106 THR A C 1
ATOM 809 O O . THR A 1 106 ? 7.312 -17.342 -13.225 1.00 83.25 106 THR A O 1
ATOM 812 N N . GLY A 1 107 ? 8.238 -17.902 -11.273 1.00 79.94 107 GLY A N 1
ATOM 813 C CA . GLY A 1 107 ? 9.577 -17.434 -11.645 1.00 79.94 107 GLY A CA 1
ATOM 814 C C . GLY A 1 107 ? 9.685 -15.908 -11.689 1.00 79.94 107 GLY A C 1
ATOM 815 O O . GLY A 1 107 ? 9.933 -15.319 -12.734 1.00 79.94 107 GLY A O 1
ATOM 816 N N . HIS A 1 108 ? 9.482 -15.254 -10.547 1.00 81.75 108 HIS A N 1
ATOM 817 C CA . HIS A 1 108 ? 9.635 -13.805 -10.368 1.00 81.75 108 HIS A CA 1
ATOM 818 C C . HIS A 1 108 ? 8.850 -12.955 -11.380 1.00 81.75 108 HIS A C 1
ATOM 820 O O . HIS A 1 108 ? 9.384 -12.012 -11.973 1.00 81.75 108 HIS A O 1
ATOM 826 N N . GLY A 1 109 ? 7.568 -13.287 -11.547 1.00 74.88 109 GLY A N 1
ATOM 827 C CA . GLY A 1 109 ? 6.633 -12.497 -12.348 1.00 74.88 109 GLY A CA 1
ATOM 828 C C . GLY A 1 109 ? 6.249 -13.098 -13.697 1.00 74.88 109 GLY A C 1
ATOM 829 O O . GLY A 1 109 ? 5.680 -12.374 -14.506 1.00 74.88 109 GLY A O 1
ATOM 830 N N . GLY A 1 110 ? 6.493 -14.390 -13.937 1.00 77.94 110 GLY A N 1
ATOM 831 C CA . GLY A 1 110 ? 6.029 -15.072 -15.154 1.00 77.94 110 GLY A CA 1
ATOM 832 C C . GLY A 1 110 ? 4.502 -15.165 -15.290 1.00 77.94 110 GLY A C 1
ATOM 833 O O . GLY A 1 110 ? 4.004 -15.514 -16.351 1.00 77.94 110 GLY A O 1
ATOM 834 N N . PHE A 1 111 ? 3.735 -14.831 -14.243 1.00 80.56 111 PHE A N 1
ATOM 835 C CA . PHE A 1 111 ? 2.277 -14.679 -14.336 1.00 80.56 111 PHE A CA 1
ATOM 836 C C . PHE A 1 111 ? 1.828 -13.341 -14.948 1.00 80.56 111 PHE A C 1
ATOM 838 O O . PHE A 1 111 ? 0.648 -13.181 -15.259 1.00 80.56 111 PHE A O 1
ATOM 845 N N . LEU A 1 112 ? 2.728 -12.358 -15.075 1.00 80.12 112 LEU A N 1
ATOM 846 C CA . LEU A 1 112 ? 2.392 -11.065 -15.659 1.00 80.12 112 LEU A CA 1
ATOM 847 C C . LEU A 1 112 ? 2.367 -11.163 -17.193 1.00 80.12 112 LEU A C 1
ATOM 849 O O . LEU A 1 112 ? 3.286 -11.730 -17.787 1.00 80.12 112 LEU A O 1
ATOM 853 N N . PRO A 1 113 ? 1.350 -10.588 -17.859 1.00 75.94 113 PRO A N 1
ATOM 854 C CA . PRO A 1 113 ? 1.254 -10.633 -19.312 1.00 75.94 113 PRO A CA 1
ATOM 855 C C . PRO A 1 113 ? 2.450 -9.925 -19.962 1.00 75.94 113 PRO A C 1
ATOM 857 O O . PRO A 1 113 ? 2.792 -8.803 -19.597 1.00 75.94 113 PRO A O 1
ATOM 860 N N . GLY A 1 114 ? 3.074 -10.581 -20.945 1.00 72.19 114 GLY A N 1
ATOM 861 C CA . GLY A 1 114 ? 4.207 -10.026 -21.693 1.00 72.19 114 GLY A CA 1
ATOM 862 C C . GLY A 1 114 ? 5.568 -10.129 -20.996 1.00 72.19 114 GLY A C 1
ATOM 863 O O . GLY A 1 114 ? 6.519 -9.496 -21.455 1.00 72.19 114 GLY A O 1
ATOM 864 N N . ARG A 1 115 ? 5.687 -10.909 -19.910 1.00 70.06 115 ARG A N 1
ATOM 865 C CA . ARG A 1 115 ? 6.952 -11.143 -19.201 1.00 70.06 115 ARG A CA 1
ATOM 866 C C . ARG A 1 115 ? 7.322 -12.626 -19.200 1.00 70.06 115 ARG A C 1
ATOM 868 O O . ARG A 1 115 ? 6.535 -13.466 -18.784 1.00 70.06 115 ARG A O 1
ATOM 875 N N . GLU A 1 116 ? 8.551 -12.924 -19.609 1.00 73.00 116 GLU A N 1
ATOM 876 C CA . GLU A 1 116 ? 9.127 -14.265 -19.485 1.00 73.00 116 GLU A CA 1
ATOM 877 C C . GLU A 1 116 ? 9.441 -14.595 -18.020 1.00 73.00 116 GLU A C 1
ATOM 879 O O . GLU A 1 116 ? 9.890 -13.736 -17.249 1.00 73.00 116 GLU A O 1
ATOM 884 N N . ALA A 1 117 ? 9.221 -15.852 -17.635 1.00 74.50 117 ALA A N 1
ATOM 885 C CA . ALA A 1 117 ? 9.539 -16.327 -16.296 1.00 74.50 117 ALA A CA 1
ATOM 886 C C . ALA A 1 117 ? 11.057 -16.271 -16.056 1.00 74.50 117 ALA A C 1
ATOM 888 O O . ALA A 1 117 ? 11.848 -16.901 -16.756 1.00 74.50 117 ALA A O 1
ATOM 889 N N . VAL A 1 118 ? 11.474 -15.543 -15.020 1.00 65.69 118 VAL A N 1
ATOM 890 C CA . VAL A 1 118 ? 12.856 -15.519 -14.534 1.00 65.69 118 VAL A CA 1
ATOM 891 C C . VAL A 1 118 ? 12.973 -16.539 -13.400 1.00 65.69 118 VAL A C 1
ATOM 893 O O . VAL A 1 118 ? 12.856 -16.227 -12.209 1.00 65.69 118 VAL A O 1
ATOM 896 N N . SER A 1 119 ? 13.159 -17.802 -13.779 1.00 63.97 119 SER A N 1
ATOM 897 C CA . SER A 1 119 ? 13.418 -18.898 -12.844 1.00 63.97 119 SER A CA 1
ATOM 898 C C . SER A 1 119 ? 14.914 -19.029 -12.548 1.00 63.97 119 SER A C 1
ATOM 900 O O . SER A 1 119 ? 15.738 -19.051 -13.463 1.00 63.97 119 SER A O 1
ATOM 902 N N . HIS A 1 120 ? 15.274 -19.210 -11.277 1.00 61.22 120 HIS A N 1
ATOM 903 C CA . HIS A 1 120 ? 16.508 -19.928 -10.956 1.00 61.22 120 HIS A CA 1
ATOM 904 C C . HIS A 1 120 ? 16.306 -21.400 -11.355 1.00 61.22 120 HIS A C 1
ATOM 906 O O . HIS A 1 120 ? 15.182 -21.886 -11.281 1.00 61.22 120 HIS A O 1
ATOM 912 N N . GLN A 1 121 ? 17.355 -22.109 -11.787 1.00 57.03 121 GLN A N 1
ATOM 913 C CA . GLN A 1 121 ? 17.295 -23.493 -12.313 1.00 57.03 121 GLN A CA 1
ATOM 914 C C . GLN A 1 121 ? 16.833 -24.563 -11.293 1.00 57.03 121 GLN A C 1
ATOM 916 O O . GLN A 1 121 ? 17.053 -25.752 -11.494 1.00 57.03 121 GLN A O 1
ATOM 921 N N . VAL A 1 122 ? 16.243 -24.146 -10.176 1.00 58.38 122 VAL A N 1
ATOM 922 C CA . VAL A 1 122 ? 15.739 -24.995 -9.104 1.00 58.38 122 VAL A CA 1
ATOM 923 C C . VAL A 1 122 ? 14.450 -24.346 -8.600 1.00 58.38 122 VAL A C 1
ATOM 925 O O . VAL A 1 122 ? 14.471 -23.221 -8.093 1.00 58.38 122 VAL A O 1
ATOM 928 N N . GLY A 1 123 ? 13.315 -25.012 -8.785 1.00 62.16 123 GLY A N 1
ATOM 929 C CA . GLY A 1 123 ? 12.019 -24.559 -8.296 1.00 62.16 123 GLY A CA 1
ATOM 930 C C . GLY A 1 123 ? 11.922 -24.627 -6.763 1.00 62.16 123 GLY A C 1
ATOM 931 O O . GLY A 1 123 ? 12.711 -25.316 -6.119 1.00 62.16 123 GLY A O 1
ATOM 932 N N . PRO A 1 124 ? 10.937 -23.960 -6.131 1.00 60.22 124 PRO A N 1
ATOM 933 C CA . PRO A 1 124 ? 10.787 -23.958 -4.668 1.00 60.22 124 PRO A CA 1
ATOM 934 C C . PRO A 1 124 ? 10.621 -25.357 -4.051 1.00 60.22 124 PRO A C 1
ATOM 936 O O . PRO A 1 124 ? 11.125 -25.623 -2.962 1.00 60.22 124 PRO A O 1
ATOM 939 N N . VAL A 1 125 ? 9.951 -26.272 -4.761 1.00 63.38 125 VAL A N 1
ATOM 940 C CA . VAL A 1 125 ? 9.790 -27.675 -4.341 1.00 63.38 125 VAL A CA 1
ATOM 941 C C . VAL A 1 125 ? 11.112 -28.432 -4.459 1.00 63.38 125 VAL A C 1
ATOM 943 O O . VAL A 1 125 ? 11.490 -29.158 -3.545 1.00 63.38 125 VAL A O 1
ATOM 946 N N . GLU A 1 126 ? 11.856 -28.217 -5.541 1.00 60.97 126 GLU A N 1
ATOM 947 C CA . GLU A 1 126 ? 13.173 -28.825 -5.750 1.00 60.97 126 GLU A CA 1
ATOM 948 C C . GLU A 1 126 ? 14.197 -28.287 -4.749 1.00 60.97 126 GLU A C 1
ATOM 950 O O . GLU A 1 126 ? 15.006 -29.057 -4.252 1.00 60.97 126 GLU A O 1
ATOM 955 N N . ALA A 1 127 ? 14.115 -27.014 -4.354 1.00 58.09 127 ALA A N 1
ATOM 956 C CA . ALA A 1 127 ? 14.935 -26.454 -3.285 1.00 58.09 127 ALA A CA 1
ATOM 957 C C . ALA A 1 127 ? 14.654 -27.134 -1.934 1.00 58.09 127 ALA A C 1
ATOM 959 O O . ALA A 1 127 ? 15.591 -27.437 -1.201 1.00 58.09 127 ALA A O 1
ATOM 960 N N . LEU A 1 128 ? 13.393 -27.442 -1.613 1.00 59.84 128 LEU A N 1
ATOM 961 C CA . LEU A 1 128 ? 13.035 -28.175 -0.392 1.00 59.84 128 LEU A CA 1
ATOM 962 C C . LEU A 1 128 ? 13.453 -29.651 -0.453 1.00 59.84 128 LEU A C 1
ATOM 964 O O . LEU A 1 128 ? 13.943 -30.183 0.540 1.00 59.84 128 LEU A O 1
ATOM 968 N N . VAL A 1 129 ? 13.310 -30.311 -1.605 1.00 61.62 129 VAL A N 1
ATOM 969 C CA . VAL A 1 129 ? 13.739 -31.706 -1.794 1.00 61.62 129 VAL A CA 1
ATOM 970 C C . VAL A 1 129 ? 15.263 -31.814 -1.769 1.00 61.62 129 VAL A C 1
ATOM 972 O O . VAL A 1 129 ? 15.784 -32.648 -1.041 1.00 61.62 129 VAL A O 1
ATOM 975 N N . VAL A 1 130 ? 15.990 -30.943 -2.473 1.00 56.34 130 VAL A N 1
ATOM 976 C CA . VAL A 1 130 ? 17.462 -30.902 -2.472 1.00 56.34 130 VAL A CA 1
ATOM 977 C C . VAL A 1 130 ? 17.995 -30.550 -1.088 1.00 56.34 130 VAL A C 1
ATOM 979 O O . VAL A 1 130 ? 18.916 -31.209 -0.621 1.00 56.34 130 VAL A O 1
ATOM 982 N N . THR A 1 131 ? 17.404 -29.584 -0.379 1.00 54.53 131 THR A N 1
ATOM 983 C CA . THR A 1 131 ? 17.865 -29.233 0.977 1.00 54.53 131 THR A CA 1
ATOM 984 C C . THR A 1 131 ? 17.612 -30.375 1.971 1.00 54.53 131 THR A C 1
ATOM 986 O O . THR A 1 131 ? 18.473 -30.661 2.801 1.00 54.53 131 THR A O 1
ATOM 989 N N . ASN A 1 132 ? 16.491 -31.099 1.846 1.00 48.84 132 ASN A N 1
ATOM 990 C CA . ASN A 1 132 ? 16.182 -32.233 2.724 1.00 48.84 132 ASN A CA 1
ATOM 991 C C . ASN A 1 132 ? 16.913 -33.538 2.339 1.00 48.84 132 ASN A C 1
ATOM 993 O O . ASN A 1 132 ? 17.198 -34.341 3.224 1.00 48.84 132 ASN A O 1
ATOM 997 N N . PHE A 1 133 ? 17.265 -33.756 1.065 1.00 49.59 133 PHE A N 1
ATOM 998 C CA . PHE A 1 133 ? 18.011 -34.945 0.621 1.00 49.59 133 PHE A CA 1
ATOM 999 C C . PHE A 1 133 ? 19.537 -34.763 0.635 1.00 49.59 133 PHE A C 1
ATOM 1001 O O . PHE A 1 133 ? 20.250 -35.731 0.897 1.00 49.59 133 PHE A O 1
ATOM 1008 N N . CYS A 1 134 ? 20.075 -33.555 0.423 1.00 46.09 134 CYS A N 1
ATOM 1009 C CA . CYS A 1 134 ? 21.526 -33.321 0.484 1.00 46.09 134 CYS A CA 1
ATOM 1010 C C . CYS A 1 134 ? 22.066 -33.137 1.907 1.00 46.09 134 CYS A C 1
ATOM 1012 O O . CYS A 1 134 ? 23.270 -33.297 2.103 1.00 46.09 134 CYS A O 1
ATOM 1014 N N . SER A 1 135 ? 21.226 -32.874 2.915 1.00 41.34 135 SER A N 1
ATOM 1015 C CA . SER A 1 135 ? 21.713 -32.730 4.297 1.00 41.34 135 SER A CA 1
ATOM 1016 C C . SER A 1 135 ? 21.986 -34.063 5.018 1.00 41.34 135 SER A C 1
ATOM 1018 O O . SER A 1 135 ? 22.539 -34.047 6.115 1.00 41.34 135 SER A O 1
ATOM 1020 N N . VAL A 1 136 ? 21.641 -35.216 4.427 1.00 48.88 136 VAL A N 1
ATOM 1021 C CA . VAL A 1 136 ? 21.855 -36.556 5.025 1.00 48.88 136 VAL A CA 1
ATOM 1022 C C . VAL A 1 136 ? 23.110 -37.266 4.468 1.00 48.88 136 VAL A C 1
ATOM 1024 O O . VAL A 1 136 ? 23.448 -38.364 4.899 1.00 48.88 136 VAL A O 1
ATOM 1027 N N . GLY A 1 137 ? 23.848 -36.649 3.535 1.00 46.16 137 GLY A N 1
ATOM 1028 C CA . GLY A 1 137 ? 24.920 -37.328 2.790 1.00 46.16 137 GLY A CA 1
ATOM 1029 C C . GLY A 1 137 ? 26.368 -36.894 3.044 1.00 46.16 137 GLY A C 1
ATOM 1030 O O . GLY A 1 137 ? 27.274 -37.572 2.564 1.00 46.16 137 GLY A O 1
ATOM 1031 N N . SER A 1 138 ? 26.639 -35.795 3.755 1.00 47.84 138 SER A N 1
ATOM 1032 C CA . SER A 1 138 ? 28.010 -35.278 3.900 1.00 47.84 138 SER A CA 1
ATOM 1033 C C . SER A 1 138 ? 28.574 -35.504 5.299 1.00 47.84 138 SER A C 1
ATOM 1035 O O . SER A 1 138 ? 28.884 -34.553 6.014 1.00 47.84 138 SER A O 1
ATOM 1037 N N . ASP A 1 139 ? 28.740 -36.770 5.677 1.00 48.12 139 ASP A N 1
ATOM 1038 C CA . ASP A 1 139 ? 29.667 -37.113 6.747 1.00 48.12 139 ASP A CA 1
ATOM 1039 C C . ASP A 1 139 ? 30.761 -38.053 6.229 1.00 48.12 139 ASP A C 1
ATOM 1041 O O . ASP A 1 139 ? 30.498 -39.054 5.560 1.00 48.12 139 ASP A O 1
ATOM 1045 N N . ARG A 1 140 ? 32.000 -37.704 6.589 1.00 51.59 140 ARG A N 1
ATOM 1046 C CA . ARG A 1 140 ? 33.288 -38.363 6.300 1.00 51.59 140 ARG A CA 1
ATOM 1047 C C . ARG A 1 140 ? 33.930 -38.126 4.922 1.00 51.59 140 ARG A C 1
ATOM 1049 O O . ARG A 1 140 ? 33.843 -38.947 4.011 1.00 51.59 140 ARG A O 1
ATOM 1056 N N . ARG A 1 141 ? 34.831 -37.133 4.880 1.00 43.97 141 ARG A N 1
ATOM 1057 C CA . ARG A 1 141 ? 36.282 -37.422 4.800 1.00 43.97 141 ARG A CA 1
ATOM 1058 C C . ARG A 1 141 ? 37.156 -36.201 5.114 1.00 43.97 141 ARG A C 1
ATOM 1060 O O . ARG A 1 141 ? 37.255 -35.253 4.345 1.00 43.97 141 ARG A O 1
ATOM 1067 N N . PHE A 1 142 ? 37.826 -36.301 6.257 1.00 48.31 142 PHE A N 1
ATOM 1068 C CA . PHE A 1 142 ? 39.050 -35.587 6.611 1.00 48.31 142 PHE A CA 1
ATOM 1069 C C . PHE A 1 142 ? 40.145 -35.822 5.549 1.00 48.31 142 PHE A C 1
ATOM 1071 O O . PHE A 1 142 ? 40.405 -36.969 5.187 1.00 48.31 142 PHE A O 1
ATOM 1078 N N . GLY A 1 143 ? 40.830 -34.758 5.118 1.00 35.16 143 GLY A N 1
ATOM 1079 C CA . GLY A 1 143 ? 42.065 -34.804 4.322 1.00 35.16 143 GLY A CA 1
ATOM 1080 C C . GLY A 1 143 ? 42.747 -33.422 4.284 1.00 35.16 143 GLY A C 1
ATOM 1081 O O . GLY A 1 143 ? 42.033 -32.425 4.206 1.00 35.16 143 GLY A O 1
ATOM 1082 N N . PRO A 1 144 ? 44.083 -33.306 4.440 1.00 46.50 144 PRO A N 1
ATOM 1083 C CA . PRO A 1 144 ? 44.688 -32.155 5.113 1.00 46.50 144 PRO A CA 1
ATOM 1084 C C . PRO A 1 144 ? 45.164 -31.016 4.195 1.00 46.50 144 PRO A C 1
ATOM 1086 O O . PRO A 1 144 ? 45.660 -31.233 3.098 1.00 46.50 144 PRO A O 1
ATOM 1089 N N . ARG A 1 145 ? 45.080 -29.800 4.758 1.00 53.50 145 ARG A N 1
ATOM 1090 C CA . ARG A 1 145 ? 45.915 -28.595 4.556 1.00 53.50 145 ARG A CA 1
ATOM 1091 C C . ARG A 1 145 ? 46.797 -28.541 3.292 1.00 53.50 145 ARG A C 1
ATOM 1093 O O . ARG A 1 145 ? 47.893 -29.090 3.281 1.00 53.50 145 ARG A O 1
ATOM 1100 N N . GLY A 1 146 ? 46.409 -27.677 2.352 1.00 38.41 146 GLY A N 1
ATOM 1101 C CA . GLY A 1 146 ? 47.288 -27.074 1.344 1.00 38.41 146 GLY A CA 1
ATOM 1102 C C . GLY A 1 146 ? 47.159 -25.548 1.362 1.00 38.41 146 GLY A C 1
ATOM 1103 O O . GLY A 1 146 ? 46.109 -25.005 1.040 1.00 38.41 146 GLY A O 1
ATOM 1104 N N . ARG A 1 147 ? 48.220 -24.869 1.806 1.00 49.81 147 ARG A N 1
ATOM 1105 C CA . ARG A 1 147 ? 48.427 -23.411 1.796 1.00 49.81 147 ARG A CA 1
ATOM 1106 C C . ARG A 1 147 ? 48.987 -22.987 0.432 1.00 49.81 147 ARG A C 1
ATOM 1108 O O . ARG A 1 147 ? 49.983 -23.588 0.050 1.00 49.81 147 ARG A O 1
ATOM 1115 N N . SER A 1 148 ? 48.468 -21.913 -0.172 1.00 43.50 148 SER A N 1
ATOM 1116 C CA . SER A 1 148 ? 49.206 -20.884 -0.956 1.00 43.50 148 SER A CA 1
ATOM 1117 C C . SER A 1 148 ? 48.185 -20.019 -1.723 1.00 43.50 148 SER A C 1
ATOM 1119 O O . SER A 1 148 ? 47.339 -20.524 -2.444 1.00 43.50 148 SER A O 1
ATOM 1121 N N . SER A 1 149 ? 47.974 -18.762 -1.337 1.00 43.41 149 SER A N 1
ATOM 1122 C CA . SER A 1 149 ? 48.751 -17.553 -1.663 1.00 43.41 149 SER A CA 1
ATOM 1123 C C . SER A 1 149 ? 48.105 -16.752 -2.799 1.00 43.41 149 SER A C 1
ATOM 1125 O O . SER A 1 149 ? 48.141 -17.121 -3.966 1.00 43.41 149 SER A O 1
ATOM 1127 N N . ILE A 1 150 ? 47.538 -15.627 -2.380 1.00 48.56 150 ILE A N 1
ATOM 1128 C CA . ILE A 1 150 ? 47.312 -14.370 -3.096 1.00 48.56 150 ILE A CA 1
ATOM 1129 C C . ILE A 1 150 ? 48.288 -14.171 -4.275 1.00 48.56 150 ILE A C 1
ATOM 1131 O O . ILE A 1 150 ? 49.498 -14.160 -4.062 1.00 48.56 150 ILE A O 1
ATOM 1135 N N . SER A 1 151 ? 47.774 -13.906 -5.483 1.00 41.00 151 SER A N 1
ATOM 1136 C CA . SER A 1 151 ? 48.546 -13.256 -6.556 1.00 41.00 151 SER A CA 1
ATOM 1137 C C . SER A 1 151 ? 47.683 -12.251 -7.337 1.00 41.00 151 SER A C 1
ATOM 1139 O O . SER A 1 151 ? 47.118 -12.548 -8.386 1.00 41.00 151 SER A O 1
ATOM 1141 N N . TRP A 1 152 ? 47.601 -11.026 -6.818 1.00 43.22 152 TRP A N 1
ATOM 1142 C CA . TRP A 1 152 ? 47.059 -9.843 -7.505 1.00 43.22 152 TRP A CA 1
ATOM 1143 C C . TRP A 1 152 ? 48.125 -9.101 -8.337 1.00 43.22 152 TRP A C 1
ATOM 1145 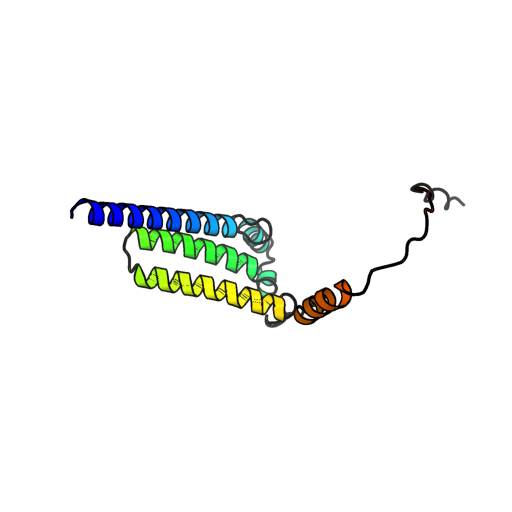O O . TRP A 1 152 ? 48.056 -7.890 -8.498 1.00 43.22 152 TRP A O 1
ATOM 1155 N N . ALA A 1 153 ? 49.130 -9.793 -8.876 1.00 45.66 153 ALA A N 1
ATOM 1156 C CA . ALA A 1 153 ? 50.237 -9.138 -9.577 1.00 45.66 153 ALA A CA 1
ATOM 1157 C C . ALA A 1 153 ? 50.673 -9.930 -10.814 1.00 45.66 153 ALA A C 1
ATOM 1159 O O . ALA A 1 153 ? 51.708 -10.588 -10.800 1.00 45.66 153 ALA A O 1
ATOM 1160 N N . GLN A 1 154 ? 49.872 -9.889 -11.885 1.00 46.38 154 GLN A N 1
ATOM 1161 C CA . GLN A 1 154 ? 50.334 -10.336 -13.205 1.00 46.38 154 GLN A CA 1
ATOM 1162 C C . GLN A 1 154 ? 49.525 -9.750 -14.377 1.00 46.38 154 GLN A C 1
ATOM 1164 O O . GLN A 1 154 ? 49.183 -10.454 -15.325 1.00 46.38 154 GLN A O 1
ATOM 1169 N N . LYS A 1 155 ? 49.197 -8.451 -14.328 1.00 43.47 155 LYS A N 1
ATOM 1170 C CA . LYS A 1 155 ? 48.568 -7.755 -15.466 1.00 43.47 155 LYS A CA 1
ATOM 1171 C C . LYS A 1 155 ? 49.233 -6.424 -15.822 1.00 43.47 155 LYS A C 1
ATOM 1173 O O . LYS A 1 155 ? 48.557 -5.481 -16.205 1.00 43.47 155 LYS A O 1
ATOM 1178 N N . GLU A 1 156 ? 50.557 -6.382 -15.755 1.00 50.94 156 GLU A N 1
ATOM 1179 C CA . GLU A 1 156 ? 51.369 -5.361 -16.419 1.00 50.94 156 GLU A CA 1
ATOM 1180 C C . GLU A 1 156 ? 52.517 -6.060 -17.153 1.00 50.94 156 GLU A C 1
ATOM 1182 O O . GLU A 1 156 ? 53.050 -7.049 -16.655 1.00 50.94 156 GLU A O 1
ATOM 118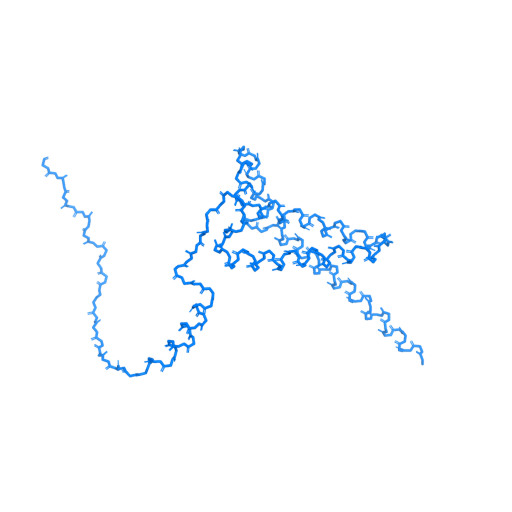7 N N . LEU A 1 157 ? 52.874 -5.534 -18.331 1.00 50.59 157 LEU A N 1
ATOM 1188 C CA . LEU A 1 157 ? 53.907 -5.997 -19.278 1.00 50.59 157 LEU A CA 1
ATOM 1189 C C . LEU A 1 157 ? 53.453 -6.960 -20.388 1.00 50.59 157 LEU A C 1
ATOM 1191 O O . LEU A 1 157 ? 53.965 -8.072 -20.526 1.00 50.59 157 LEU A O 1
ATOM 1195 N N . ARG A 1 158 ? 52.577 -6.477 -21.281 1.00 47.81 158 ARG A N 1
ATOM 1196 C CA . ARG A 1 158 ? 52.673 -6.818 -22.712 1.00 47.81 158 ARG A CA 1
ATOM 1197 C C . ARG A 1 158 ? 51.893 -5.815 -23.571 1.00 47.81 158 ARG A C 1
ATOM 1199 O O . ARG A 1 158 ? 50.695 -5.989 -23.716 1.00 47.81 158 ARG A O 1
ATOM 1206 N N . THR A 1 159 ? 52.577 -4.789 -24.090 1.00 52.19 159 THR A N 1
ATOM 1207 C CA . THR A 1 159 ? 52.382 -4.166 -25.425 1.00 52.19 159 THR A CA 1
ATOM 1208 C C . THR A 1 159 ? 53.236 -2.897 -25.531 1.00 52.19 159 THR A C 1
ATOM 1210 O O . THR A 1 159 ? 52.753 -1.785 -25.335 1.00 52.19 159 THR A O 1
ATOM 1213 N N . THR A 1 160 ? 54.513 -3.084 -25.852 1.00 50.09 160 THR A N 1
ATOM 1214 C CA . THR A 1 160 ? 55.349 -2.086 -26.529 1.00 50.09 160 THR A CA 1
ATOM 1215 C C . THR A 1 160 ? 56.177 -2.852 -27.550 1.00 50.09 160 THR A C 1
ATOM 1217 O O . THR A 1 160 ? 57.092 -3.584 -27.179 1.00 50.09 160 THR A O 1
ATOM 1220 N N . VAL A 1 161 ? 55.785 -2.733 -28.816 1.00 58.84 161 VAL A N 1
ATOM 1221 C CA . VAL A 1 161 ? 56.649 -2.820 -29.999 1.00 58.84 161 VAL A CA 1
ATOM 1222 C C . VAL A 1 161 ? 56.163 -1.726 -30.932 1.00 58.84 161 VAL A C 1
ATOM 1224 O O . VAL A 1 161 ? 54.924 -1.651 -31.104 1.00 58.84 161 VAL A O 1
#